Protein AF-A0A849U6D2-F1 (afdb_monomer)

Solvent-accessible surface area (backbone atoms only — not comparable to full-atom values): 7738 Å² total; per-residue (Å²): 115,69,68,57,32,54,53,20,43,50,40,19,50,49,12,45,52,35,51,70,68,62,82,50,62,63,66,60,21,46,52,38,21,52,54,12,46,52,52,18,46,61,52,50,47,55,70,35,91,91,37,57,90,82,40,63,64,79,59,53,46,61,53,48,52,53,49,49,51,51,49,41,49,53,51,50,58,53,43,66,78,69,57,51,73,66,61,47,53,49,51,51,50,49,59,75,65,43,81,77,47,74,50,58,47,53,49,48,26,54,52,18,58,72,39,56,92,50,56,67,45,24,63,52,32,47,49,53,45,48,49,52,48,43,53,52,51,62,61,58,80,77,111

Mean predicted aligned error: 5.54 Å

Sequence (143 aa):
MPLIVYFSATLAGFGLIASLVKKIPLAIAYDAFSSGVLITWFYYWKLQPMFTTDSPIFFFFPVYFSLMAAFVSAFFTSQKQQLDAESFRQMQKIASRSRLQPWLVMLCVLGGLAWYQNYLLYPTMMSLLIIRFGLSNLLKESS

Foldseek 3Di:
DVVQLVVLVVQLVQLLVCLVVVPDPNVVSLVSNLRSLVSNLLVVVCPDPVDPNVRCCNVVLVVVLVVLLVCLLVVLVVCLVVDDPVNLVVLVVCLVPPPPRLSNLSVQLVVQSVPCVPVVSNSVSSSVSSNNVSSVVSNVVVD

Radius of gyration: 16.38 Å; Cα contacts (8 Å, |Δi|>4): 111; chains: 1; bounding box: 40×27×44 Å

pLDDT: mean 87.5, std 9.48, range [46.25, 96.44]

Structure (mmCIF, N/CA/C/O backbone):
data_AF-A0A849U6D2-F1
#
_entry.id   AF-A0A849U6D2-F1
#
loop_
_atom_site.group_PDB
_atom_site.id
_atom_site.type_symbol
_atom_site.label_atom_id
_atom_site.label_alt_id
_atom_site.label_comp_id
_atom_site.label_asym_id
_atom_site.label_entity_id
_atom_site.label_seq_id
_atom_site.pdbx_PDB_ins_code
_atom_site.Cartn_x
_atom_site.Cartn_y
_atom_site.Cartn_z
_atom_site.occupancy
_atom_site.B_iso_or_equiv
_atom_site.auth_seq_id
_atom_site.auth_comp_id
_atom_site.auth_asym_id
_atom_site.auth_atom_id
_atom_site.pdbx_PDB_model_num
ATOM 1 N N . MET A 1 1 ? 8.063 10.623 -17.845 1.00 64.94 1 MET A N 1
ATOM 2 C CA . MET A 1 1 ? 7.690 9.519 -16.930 1.00 64.94 1 MET A CA 1
ATOM 3 C C . MET A 1 1 ? 8.200 9.660 -15.488 1.00 64.94 1 MET A C 1
ATOM 5 O O . MET A 1 1 ? 7.387 9.400 -14.609 1.00 64.94 1 MET A O 1
ATOM 9 N N . PRO A 1 2 ? 9.438 10.108 -15.177 1.00 81.25 2 PRO A N 1
ATOM 10 C CA . PRO A 1 2 ? 9.910 10.141 -13.781 1.00 81.25 2 PRO A CA 1
ATOM 11 C C . PRO A 1 2 ? 9.139 11.127 -12.886 1.00 81.25 2 PRO A C 1
ATOM 13 O O . PRO A 1 2 ? 8.920 10.847 -11.714 1.00 81.25 2 PRO A O 1
ATOM 16 N N . LEU A 1 3 ? 8.632 12.232 -13.446 1.00 89.88 3 LEU A N 1
ATOM 17 C CA . LEU A 1 3 ? 7.791 13.198 -12.722 1.00 89.88 3 LEU A CA 1
ATOM 18 C C . LEU A 1 3 ? 6.544 12.565 -12.088 1.00 89.88 3 LEU A C 1
ATOM 20 O O . LEU A 1 3 ? 6.190 12.921 -10.969 1.00 89.88 3 LEU A O 1
ATOM 24 N N . ILE A 1 4 ? 5.907 11.609 -12.776 1.00 92.00 4 ILE A N 1
ATOM 25 C CA . ILE A 1 4 ? 4.710 10.931 -12.259 1.00 92.00 4 ILE A CA 1
ATOM 26 C C . ILE A 1 4 ? 5.081 10.088 -11.042 1.00 92.00 4 ILE A C 1
ATOM 28 O O . ILE A 1 4 ? 4.381 10.152 -10.041 1.00 92.00 4 ILE A O 1
ATOM 32 N N . VAL A 1 5 ? 6.208 9.370 -11.106 1.00 92.56 5 VAL A N 1
ATOM 33 C CA . VAL A 1 5 ? 6.722 8.560 -9.992 1.00 92.56 5 VAL A CA 1
ATOM 34 C C . VAL A 1 5 ? 7.002 9.435 -8.774 1.00 92.56 5 VAL A C 1
ATOM 36 O O . VAL A 1 5 ? 6.587 9.087 -7.674 1.00 92.56 5 VAL A O 1
ATOM 39 N N . TYR A 1 6 ? 7.662 10.584 -8.951 1.00 92.62 6 TYR A N 1
ATOM 40 C CA . TYR A 1 6 ? 7.925 11.495 -7.835 1.00 92.62 6 TYR A CA 1
ATOM 41 C C . TYR A 1 6 ? 6.635 12.058 -7.243 1.00 92.62 6 TYR A C 1
ATOM 43 O O . TYR A 1 6 ? 6.482 12.053 -6.027 1.00 92.62 6 TYR A O 1
ATOM 51 N N . PHE A 1 7 ? 5.692 12.490 -8.081 1.00 94.88 7 PHE A N 1
ATOM 52 C CA . PHE A 1 7 ? 4.415 13.036 -7.622 1.00 94.88 7 PHE A CA 1
ATOM 53 C C . PHE A 1 7 ? 3.551 11.994 -6.893 1.00 94.88 7 PHE A C 1
ATOM 55 O O . PHE A 1 7 ? 2.955 12.271 -5.855 1.00 94.88 7 PHE A O 1
ATOM 62 N N . SER A 1 8 ? 3.487 10.765 -7.403 1.00 93.94 8 SER A N 1
ATOM 63 C CA . SER A 1 8 ? 2.731 9.697 -6.752 1.00 93.94 8 SER A CA 1
ATOM 64 C C . SER A 1 8 ? 3.414 9.208 -5.472 1.00 93.94 8 SER A C 1
ATOM 66 O O . SER A 1 8 ? 2.733 8.882 -4.498 1.00 93.94 8 SER A O 1
ATOM 68 N N . ALA A 1 9 ? 4.750 9.207 -5.435 1.00 93.44 9 ALA A N 1
ATOM 69 C CA . ALA A 1 9 ? 5.513 8.854 -4.245 1.00 93.44 9 ALA A CA 1
ATOM 70 C C . ALA A 1 9 ? 5.386 9.923 -3.151 1.00 93.44 9 ALA A C 1
ATOM 72 O O . ALA A 1 9 ? 5.275 9.573 -1.977 1.00 93.44 9 ALA A O 1
ATOM 73 N N . THR A 1 10 ? 5.346 11.214 -3.504 1.00 94.06 10 THR A N 1
ATOM 74 C CA . THR A 1 10 ? 5.086 12.284 -2.528 1.00 94.06 10 THR A CA 1
ATOM 75 C C . THR A 1 10 ? 3.667 12.203 -1.982 1.00 94.06 10 THR A C 1
ATOM 77 O O . THR A 1 10 ? 3.488 12.361 -0.777 1.00 94.06 10 THR A O 1
ATOM 80 N N . LEU A 1 11 ? 2.673 11.872 -2.814 1.00 94.12 11 LEU A N 1
ATOM 81 C CA . LEU A 1 11 ? 1.310 11.601 -2.350 1.00 94.12 11 LEU A CA 1
ATOM 82 C C . LEU A 1 11 ? 1.268 10.419 -1.365 1.00 94.12 11 LEU A C 1
ATOM 84 O O . LEU A 1 11 ? 0.644 10.519 -0.307 1.00 94.12 11 LEU A O 1
ATOM 88 N N . ALA A 1 12 ? 1.982 9.330 -1.667 1.00 94.50 12 ALA A N 1
ATOM 89 C CA . ALA A 1 12 ? 2.108 8.196 -0.755 1.00 94.50 12 ALA A CA 1
ATOM 90 C C . ALA A 1 12 ? 2.787 8.605 0.566 1.00 94.50 12 ALA A C 1
ATOM 92 O O . ALA A 1 12 ? 2.284 8.307 1.649 1.00 94.50 12 ALA A O 1
ATOM 93 N N . GLY A 1 13 ? 3.887 9.358 0.493 1.00 94.12 13 GLY A N 1
ATOM 94 C CA . GLY A 1 13 ? 4.578 9.897 1.665 1.00 94.12 13 GLY A CA 1
ATOM 95 C C . GLY A 1 13 ? 3.679 10.796 2.517 1.00 94.12 13 GLY A C 1
ATOM 96 O O . GLY A 1 13 ? 3.658 10.662 3.740 1.00 94.12 13 GLY A O 1
ATOM 97 N N . PHE A 1 14 ? 2.873 11.652 1.886 1.00 93.25 14 PHE A N 1
ATOM 98 C CA . PHE A 1 14 ? 1.891 12.483 2.575 1.00 93.25 14 PHE A CA 1
ATOM 99 C C . PHE A 1 14 ? 0.846 11.636 3.309 1.00 93.25 14 PHE A C 1
ATOM 101 O O . PHE A 1 14 ? 0.587 11.892 4.482 1.00 93.25 14 PHE A O 1
ATOM 108 N N . GLY A 1 15 ? 0.296 10.595 2.673 1.00 91.44 15 GLY A N 1
ATOM 109 C CA . GLY A 1 15 ? -0.647 9.670 3.315 1.00 91.44 15 GLY A CA 1
ATOM 110 C C . GLY A 1 15 ? -0.051 8.955 4.536 1.00 91.44 15 GLY A C 1
ATOM 111 O O . GLY A 1 15 ? -0.691 8.868 5.587 1.00 91.44 15 GLY A O 1
ATOM 112 N N . LEU A 1 16 ? 1.213 8.528 4.448 1.00 92.94 16 LEU A N 1
ATOM 113 C CA . LEU A 1 16 ? 1.938 7.923 5.568 1.00 92.94 16 LEU A CA 1
ATOM 114 C C . LEU A 1 16 ? 2.124 8.912 6.732 1.00 92.94 16 LEU A C 1
ATOM 116 O O . LEU A 1 16 ? 1.813 8.589 7.880 1.00 92.94 16 LEU A O 1
ATOM 120 N N . ILE A 1 17 ? 2.600 10.127 6.444 1.00 92.25 17 ILE A N 1
ATOM 121 C CA . ILE A 1 17 ? 2.805 11.173 7.457 1.00 92.25 17 ILE A CA 1
ATOM 122 C C . ILE A 1 17 ? 1.465 11.580 8.081 1.00 92.25 17 ILE A C 1
ATOM 124 O O . ILE A 1 17 ? 1.359 11.699 9.302 1.00 92.25 17 ILE A O 1
ATOM 128 N N . ALA A 1 18 ? 0.413 11.719 7.274 1.00 89.12 18 ALA A N 1
ATOM 129 C CA . ALA A 1 18 ? -0.941 11.986 7.747 1.00 89.12 18 ALA A CA 1
ATOM 130 C C . ALA A 1 18 ? -1.421 10.909 8.736 1.00 89.12 18 ALA A C 1
ATOM 132 O O . ALA A 1 18 ? -1.992 11.242 9.779 1.00 89.12 18 ALA A O 1
ATOM 133 N N . SER A 1 19 ? -1.121 9.632 8.464 1.00 86.12 19 SER A N 1
ATOM 134 C CA . SER A 1 19 ? -1.424 8.527 9.381 1.00 86.12 19 SER A CA 1
ATOM 135 C C . SER A 1 19 ? -0.642 8.600 10.701 1.00 86.12 19 SER A C 1
ATOM 137 O O . SER A 1 19 ? -1.140 8.096 11.710 1.00 86.12 19 SER A O 1
ATOM 139 N N . LEU A 1 20 ? 0.558 9.191 10.720 1.00 86.75 20 LEU A N 1
ATOM 140 C CA . LEU A 1 20 ? 1.359 9.378 11.938 1.00 86.75 20 LEU A CA 1
ATOM 141 C C . LEU A 1 20 ? 0.839 10.535 12.794 1.00 86.75 20 LEU A C 1
ATOM 143 O O . LEU A 1 20 ? 0.734 10.412 14.013 1.00 86.75 20 LEU A O 1
ATOM 147 N N . VAL A 1 21 ? 0.482 11.648 12.150 1.00 85.88 21 VAL A N 1
ATOM 148 C CA . VAL A 1 21 ? 0.058 12.884 12.823 1.00 85.88 21 VAL A CA 1
ATOM 149 C C . VAL A 1 21 ? -1.357 12.762 13.412 1.00 85.88 21 VAL A C 1
ATOM 151 O O . VAL A 1 21 ? -1.729 13.559 14.270 1.00 85.88 21 VAL A O 1
ATOM 154 N N . LYS A 1 22 ? -2.154 11.766 12.987 1.00 77.62 22 LYS A N 1
ATOM 155 C CA . LYS A 1 22 ? -3.525 11.468 13.467 1.00 77.62 22 LYS A CA 1
ATOM 156 C C . LYS A 1 22 ? -4.521 12.641 13.397 1.00 77.62 22 LYS A C 1
ATOM 158 O O . LYS A 1 22 ? -5.629 12.527 13.911 1.00 77.62 22 LYS A O 1
ATOM 163 N N . LYS A 1 23 ? -4.159 13.757 12.753 1.00 81.12 23 LYS A N 1
ATOM 164 C CA . LYS A 1 23 ? -5.027 14.931 12.547 1.00 81.12 23 LYS A CA 1
ATOM 165 C C . LYS A 1 23 ? -6.025 14.744 11.405 1.00 81.12 23 LYS A C 1
ATOM 167 O O . LYS A 1 23 ? -7.022 15.452 11.350 1.00 81.12 23 LYS A O 1
ATOM 172 N N . ILE A 1 24 ? -5.742 13.820 10.491 1.00 82.62 24 ILE A N 1
ATOM 173 C CA . ILE A 1 24 ? -6.566 13.538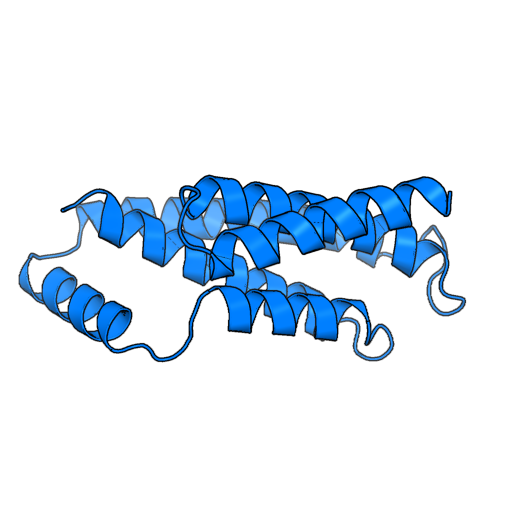 9.314 1.00 82.62 24 ILE A CA 1
ATOM 174 C C . ILE A 1 24 ? -7.310 12.217 9.554 1.00 82.62 24 ILE A C 1
ATOM 176 O O . ILE A 1 24 ? -6.719 11.288 10.116 1.00 82.62 24 ILE A O 1
ATOM 180 N N . PRO A 1 25 ? -8.587 12.098 9.139 1.00 84.62 25 PRO A N 1
ATOM 181 C CA . PRO A 1 25 ? -9.301 10.831 9.168 1.00 84.62 25 PRO A CA 1
ATOM 182 C C . PRO A 1 25 ? -8.483 9.718 8.510 1.00 84.62 25 PRO A C 1
ATOM 184 O O . PRO A 1 25 ? -8.025 9.862 7.378 1.00 84.62 25 PRO A O 1
ATOM 187 N N . LEU A 1 26 ? -8.333 8.590 9.212 1.00 83.62 26 LEU A N 1
ATOM 188 C CA . LEU A 1 26 ? -7.508 7.470 8.752 1.00 83.62 26 LEU A CA 1
ATOM 189 C C . LEU A 1 26 ? -7.906 6.975 7.351 1.00 83.62 26 LEU A C 1
ATOM 191 O O . LEU A 1 26 ? -7.029 6.592 6.590 1.00 83.62 26 LEU A O 1
ATOM 195 N N . ALA A 1 27 ? -9.193 7.047 6.997 1.00 86.25 27 ALA A N 1
ATOM 196 C CA . ALA A 1 27 ? -9.692 6.726 5.659 1.00 86.25 27 ALA A CA 1
ATOM 197 C C . ALA A 1 27 ? -9.075 7.593 4.558 1.00 86.25 27 ALA A C 1
ATOM 199 O O . ALA A 1 27 ? -8.552 7.065 3.587 1.00 86.25 27 ALA A O 1
ATOM 200 N N . ILE A 1 28 ? -9.022 8.910 4.757 1.00 89.06 28 ILE A N 1
ATOM 201 C CA . ILE A 1 28 ? -8.438 9.830 3.773 1.00 89.06 28 ILE A CA 1
ATOM 202 C C . ILE A 1 28 ? -6.930 9.587 3.646 1.00 89.06 28 ILE A C 1
ATOM 204 O O . ILE A 1 28 ? -6.394 9.546 2.540 1.00 89.06 28 ILE A O 1
ATOM 208 N N . ALA A 1 29 ? -6.237 9.392 4.774 1.00 91.06 29 ALA A N 1
ATOM 209 C CA . ALA A 1 29 ? -4.808 9.077 4.771 1.00 91.06 29 ALA A CA 1
ATOM 210 C C . ALA A 1 29 ? -4.520 7.751 4.043 1.00 91.06 29 ALA A C 1
ATOM 212 O O . ALA A 1 29 ? -3.550 7.650 3.292 1.00 91.06 29 ALA A O 1
ATOM 213 N N . TYR A 1 30 ? -5.384 6.755 4.243 1.00 91.25 30 TYR A N 1
ATOM 214 C CA . TYR A 1 30 ? -5.308 5.453 3.598 1.00 91.25 30 TYR A CA 1
ATOM 215 C 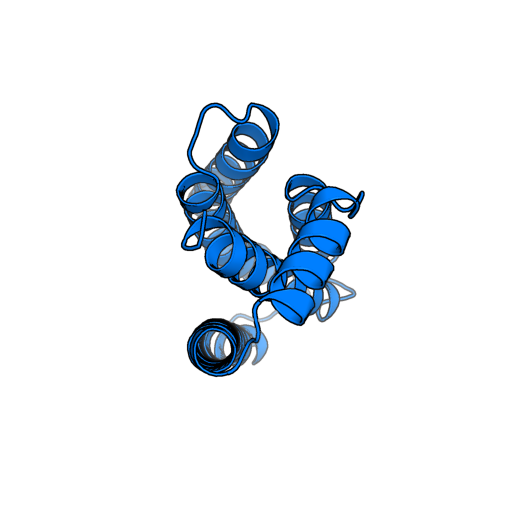C . TYR A 1 30 ? -5.539 5.529 2.087 1.00 91.25 30 TYR A C 1
ATOM 217 O O . TYR A 1 30 ? -4.756 4.956 1.330 1.00 91.25 30 TYR A O 1
ATOM 225 N N . ASP A 1 31 ? -6.571 6.245 1.645 1.00 91.62 31 ASP A N 1
ATOM 226 C CA . ASP A 1 31 ? -6.902 6.384 0.225 1.00 91.62 31 ASP A CA 1
ATOM 227 C C . ASP A 1 31 ? -5.809 7.149 -0.523 1.00 91.62 31 ASP A C 1
ATOM 229 O O . ASP A 1 31 ? -5.379 6.723 -1.599 1.00 91.62 31 ASP A O 1
ATOM 233 N N . ALA A 1 32 ? -5.293 8.229 0.075 1.00 93.25 32 ALA A N 1
ATOM 234 C CA . ALA A 1 32 ? -4.163 8.977 -0.468 1.00 93.25 32 ALA A CA 1
ATOM 235 C C . ALA A 1 32 ? -2.906 8.098 -0.571 1.00 93.25 32 ALA A C 1
ATOM 237 O O . ALA A 1 32 ? -2.269 8.051 -1.626 1.00 93.25 32 ALA A O 1
ATOM 238 N N . PHE A 1 33 ? -2.582 7.354 0.494 1.00 95.75 33 PHE A N 1
ATOM 239 C CA . PHE A 1 33 ? -1.447 6.434 0.505 1.00 95.75 33 PHE A CA 1
ATOM 240 C C . PHE A 1 33 ? -1.586 5.343 -0.565 1.00 95.75 33 PHE A C 1
ATOM 242 O O . PHE A 1 33 ? -0.677 5.148 -1.370 1.00 95.75 33 PHE A O 1
ATOM 249 N N . SER A 1 34 ? -2.729 4.654 -0.595 1.00 94.62 34 SER A N 1
ATOM 250 C CA . SER A 1 34 ? -2.984 3.516 -1.484 1.00 94.62 34 SER A CA 1
ATOM 251 C C . SER A 1 34 ? -2.995 3.939 -2.950 1.00 94.62 34 SER A C 1
ATOM 253 O O . SER A 1 34 ? -2.365 3.294 -3.786 1.00 94.62 34 SER A O 1
ATOM 255 N N . SER A 1 35 ? -3.638 5.065 -3.264 1.00 94.56 35 SER A N 1
ATOM 256 C CA . SER A 1 35 ? -3.649 5.616 -4.623 1.00 94.56 35 SER A CA 1
ATOM 257 C C . SER A 1 35 ? -2.243 6.029 -5.059 1.00 94.56 35 SER A C 1
ATOM 259 O O . SER A 1 35 ? -1.784 5.643 -6.135 1.00 94.56 35 SER A O 1
ATOM 261 N N . GLY A 1 36 ? -1.519 6.754 -4.199 1.00 95.75 36 GLY A N 1
ATOM 262 C CA . GLY A 1 36 ? -0.147 7.173 -4.471 1.00 95.75 36 GLY A CA 1
ATOM 263 C C . GLY A 1 36 ? 0.788 5.987 -4.696 1.00 95.75 36 GLY A C 1
ATOM 264 O O . GLY A 1 36 ? 1.542 5.965 -5.669 1.00 95.75 36 GLY A O 1
ATOM 265 N N . VAL A 1 37 ? 0.720 4.958 -3.849 1.00 96.44 37 VAL A N 1
ATOM 266 C CA . VAL A 1 37 ? 1.627 3.809 -3.937 1.00 96.44 37 VAL A CA 1
ATOM 267 C C . VAL A 1 37 ? 1.306 2.889 -5.116 1.00 96.44 37 VAL A C 1
ATOM 269 O O . VAL A 1 37 ? 2.238 2.357 -5.709 1.00 96.44 37 VAL A O 1
ATOM 272 N N . LEU A 1 38 ? 0.034 2.740 -5.509 1.00 96.06 38 LEU A N 1
ATOM 273 C CA . LEU A 1 38 ? -0.360 1.977 -6.703 1.00 96.06 38 LEU A CA 1
ATOM 274 C C . LEU A 1 38 ? 0.107 2.657 -7.991 1.00 96.06 38 LEU A C 1
ATOM 276 O O . LEU A 1 38 ? 0.661 2.003 -8.875 1.00 96.06 38 LEU A O 1
ATOM 280 N N . ILE A 1 39 ? -0.060 3.979 -8.087 1.00 95.62 39 ILE A N 1
ATOM 281 C CA . ILE A 1 39 ? 0.456 4.748 -9.226 1.00 95.62 39 ILE A CA 1
ATOM 282 C C . ILE A 1 39 ? 1.985 4.657 -9.250 1.00 95.62 39 ILE A C 1
ATOM 284 O O . ILE A 1 39 ? 2.572 4.381 -10.298 1.00 95.62 39 ILE A O 1
ATOM 288 N N . THR A 1 40 ? 2.629 4.819 -8.089 1.00 95.94 40 THR A N 1
ATOM 289 C CA . THR A 1 40 ? 4.087 4.701 -7.967 1.00 95.94 40 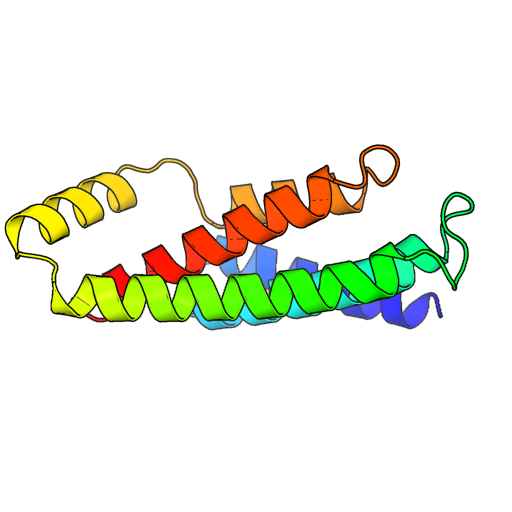THR A CA 1
ATOM 290 C C . THR A 1 40 ? 4.548 3.330 -8.428 1.00 95.94 40 THR A C 1
ATOM 292 O O . THR A 1 40 ? 5.425 3.267 -9.275 1.00 95.94 40 THR A O 1
ATOM 295 N N . TRP A 1 41 ? 3.931 2.248 -7.952 1.00 95.62 41 TRP A N 1
ATOM 296 C CA . TRP A 1 41 ? 4.208 0.878 -8.382 1.00 95.62 41 TRP A CA 1
ATOM 297 C C . TRP A 1 41 ? 4.162 0.718 -9.898 1.00 95.62 41 TRP A C 1
ATOM 299 O O . TRP A 1 41 ? 5.146 0.277 -10.495 1.00 95.62 41 TRP A O 1
ATOM 309 N N . PHE A 1 42 ? 3.060 1.134 -10.524 1.00 93.75 42 PHE A N 1
ATOM 310 C CA . PHE A 1 42 ? 2.849 0.931 -11.953 1.00 93.75 42 PHE A CA 1
ATOM 311 C C . PHE A 1 42 ? 3.946 1.584 -12.799 1.00 93.75 42 PHE A C 1
ATOM 313 O O . PHE A 1 42 ? 4.467 0.967 -13.726 1.00 93.75 42 PHE A O 1
ATOM 320 N N . TYR A 1 43 ? 4.323 2.824 -12.478 1.00 93.69 43 TYR A N 1
ATOM 321 C CA . TYR A 1 43 ? 5.347 3.540 -13.236 1.00 93.69 43 TYR A CA 1
ATOM 322 C C . TYR A 1 43 ? 6.771 3.176 -12.807 1.00 93.69 43 TYR A C 1
ATOM 324 O O . TYR A 1 43 ? 7.641 3.036 -13.660 1.00 93.69 43 TYR A O 1
ATOM 332 N N . TYR A 1 44 ? 7.023 2.997 -11.510 1.00 93.12 44 TYR A N 1
ATOM 333 C CA . TYR A 1 44 ? 8.349 2.694 -10.973 1.00 93.12 44 TYR A CA 1
ATOM 334 C C . TYR A 1 44 ? 8.856 1.332 -11.445 1.00 93.12 44 TYR A C 1
ATOM 336 O O . TYR A 1 44 ? 10.001 1.233 -11.880 1.00 93.12 44 TYR A O 1
ATOM 344 N N . TRP A 1 45 ? 8.014 0.294 -11.414 1.00 94.38 45 TRP A N 1
ATOM 345 C CA . TRP A 1 45 ? 8.424 -1.040 -11.855 1.00 94.38 45 TRP A CA 1
ATOM 346 C C . TRP A 1 45 ? 8.624 -1.117 -13.366 1.00 94.38 45 TRP A C 1
ATOM 348 O O . TRP A 1 45 ? 9.549 -1.788 -13.801 1.00 94.38 45 TRP A O 1
ATOM 358 N N . LYS A 1 46 ? 7.861 -0.364 -14.171 1.00 92.06 46 LYS A N 1
ATOM 359 C CA . LYS A 1 46 ? 8.096 -0.266 -15.626 1.00 92.06 46 LYS A CA 1
ATOM 360 C C . LYS A 1 46 ? 9.439 0.366 -15.998 1.00 92.06 46 LYS A C 1
ATOM 362 O O . LYS A 1 46 ? 9.892 0.190 -17.122 1.00 92.06 46 LYS A O 1
ATOM 367 N N . LEU A 1 47 ? 10.053 1.121 -15.086 1.00 90.12 47 LEU A N 1
ATOM 368 C CA . LEU A 1 47 ? 11.394 1.680 -15.272 1.00 90.12 47 LEU A CA 1
ATOM 369 C C . LEU A 1 47 ? 12.501 0.702 -14.853 1.00 90.12 47 LEU A C 1
ATOM 371 O O . LEU A 1 47 ? 13.667 0.963 -15.142 1.00 90.12 47 LEU A O 1
ATOM 375 N N . GLN A 1 48 ? 12.169 -0.389 -14.154 1.00 89.69 48 GLN A N 1
ATOM 376 C CA . GLN A 1 48 ? 13.162 -1.369 -13.729 1.00 89.69 48 GLN A CA 1
ATOM 377 C C . GLN A 1 48 ? 13.507 -2.313 -14.888 1.00 89.69 48 GLN A C 1
ATOM 379 O O . GLN A 1 48 ? 12.595 -2.862 -15.504 1.00 89.69 48 GLN A O 1
ATOM 384 N N . PRO A 1 49 ? 14.798 -2.606 -15.134 1.00 88.38 49 PRO A N 1
ATOM 385 C CA . PRO A 1 49 ? 15.218 -3.505 -16.214 1.00 88.38 49 PRO A CA 1
ATOM 386 C C . PRO A 1 49 ? 14.627 -4.921 -16.131 1.00 88.38 49 PRO A C 1
ATOM 388 O O . PRO A 1 49 ? 14.549 -5.618 -17.135 1.00 88.38 49 PRO A O 1
ATOM 391 N N . MET A 1 50 ? 14.223 -5.351 -14.931 1.00 89.69 50 MET A N 1
ATOM 392 C CA . MET A 1 50 ? 13.637 -6.670 -14.682 1.00 89.69 50 MET A CA 1
ATOM 393 C C . MET A 1 50 ? 12.238 -6.835 -15.295 1.00 89.69 50 MET A C 1
ATOM 395 O O . MET A 1 50 ? 11.822 -7.963 -15.551 1.00 89.69 50 MET A O 1
ATOM 399 N N . PHE A 1 51 ? 11.507 -5.740 -15.521 1.00 89.56 51 PHE A N 1
ATOM 400 C CA . PHE A 1 51 ? 10.136 -5.793 -16.013 1.00 89.56 51 PHE A CA 1
ATOM 401 C C . PHE A 1 51 ? 10.025 -5.142 -17.385 1.00 89.56 51 PHE A C 1
ATOM 403 O O . PHE A 1 51 ? 10.299 -3.960 -17.570 1.00 89.56 51 PHE A O 1
ATOM 410 N N . THR A 1 52 ? 9.551 -5.915 -18.355 1.00 88.25 52 THR A N 1
ATOM 411 C CA . THR A 1 52 ? 9.139 -5.390 -19.658 1.00 88.25 52 THR A CA 1
ATOM 412 C C . THR A 1 52 ? 7.749 -4.769 -19.557 1.00 88.25 52 THR A C 1
ATOM 414 O O . THR A 1 52 ? 6.963 -5.120 -18.674 1.00 88.25 52 THR A O 1
ATOM 417 N N . THR A 1 53 ? 7.404 -3.861 -20.471 1.00 83.69 53 THR A N 1
ATOM 418 C CA . THR A 1 53 ? 6.103 -3.168 -20.462 1.00 83.69 53 THR A CA 1
ATOM 419 C C . THR A 1 53 ? 4.909 -4.129 -20.533 1.00 83.69 53 THR A C 1
ATOM 421 O O . THR A 1 53 ? 3.863 -3.823 -19.960 1.00 83.69 53 THR A O 1
ATOM 424 N N . ASP A 1 54 ? 5.115 -5.303 -21.132 1.00 88.25 54 ASP A N 1
ATOM 425 C CA . ASP A 1 54 ? 4.126 -6.373 -21.303 1.00 88.25 54 ASP A CA 1
ATOM 426 C C . ASP A 1 54 ? 4.170 -7.427 -20.186 1.00 88.25 54 ASP A C 1
ATOM 428 O O . ASP A 1 54 ? 3.555 -8.488 -20.292 1.00 88.25 54 ASP A O 1
ATOM 432 N N . SER A 1 55 ? 4.905 -7.162 -19.098 1.00 92.19 55 SER A N 1
ATOM 433 C CA . SER A 1 55 ? 4.959 -8.090 -17.970 1.00 92.19 55 SER A CA 1
ATOM 434 C C . SER A 1 55 ? 3.548 -8.322 -17.409 1.00 92.19 55 SER A C 1
ATOM 436 O O . SER A 1 55 ? 2.846 -7.355 -17.090 1.00 92.19 55 SER A O 1
ATOM 438 N N . PRO A 1 56 ? 3.135 -9.587 -17.200 1.00 92.12 56 PRO A N 1
ATOM 439 C CA . PRO A 1 56 ? 1.756 -9.938 -16.850 1.00 92.12 56 PRO A CA 1
ATOM 440 C C . PRO A 1 56 ? 1.293 -9.298 -15.535 1.00 92.12 56 PRO A C 1
ATOM 442 O O . PRO A 1 56 ? 0.111 -9.013 -15.350 1.00 92.12 56 PRO A O 1
ATOM 445 N N . ILE A 1 57 ? 2.228 -9.000 -14.631 1.00 93.38 57 ILE A N 1
ATOM 446 C CA . ILE A 1 57 ? 1.964 -8.319 -13.360 1.00 93.38 57 ILE A CA 1
ATOM 447 C C . ILE A 1 57 ? 1.250 -6.972 -13.541 1.00 93.38 57 ILE A C 1
ATOM 449 O O . ILE A 1 57 ? 0.425 -6.617 -12.704 1.00 93.38 57 ILE A O 1
ATOM 453 N N . PHE A 1 58 ? 1.495 -6.245 -14.640 1.00 94.06 58 PHE A N 1
ATOM 454 C CA . PHE A 1 58 ? 0.843 -4.957 -14.901 1.00 94.06 58 PHE A CA 1
ATOM 455 C C . PHE A 1 58 ? -0.636 -5.097 -15.271 1.00 94.06 58 PHE A C 1
ATOM 457 O O . PHE A 1 58 ? -1.375 -4.121 -15.164 1.00 94.06 58 PHE A O 1
ATOM 464 N N . PHE A 1 59 ? -1.069 -6.298 -15.660 1.00 93.00 59 PHE A N 1
ATOM 465 C CA . PHE A 1 59 ? -2.467 -6.631 -15.918 1.00 93.00 59 PHE A CA 1
ATOM 466 C C . PHE A 1 59 ? -3.119 -7.323 -14.713 1.00 93.00 59 PHE A C 1
ATOM 468 O O . PHE A 1 59 ? -4.192 -6.918 -14.270 1.00 93.00 59 PHE A O 1
ATOM 475 N N . PHE A 1 60 ? -2.462 -8.333 -14.134 1.00 94.56 60 PHE A N 1
ATOM 476 C CA . PHE A 1 60 ? -3.061 -9.141 -13.069 1.00 94.56 60 PHE A CA 1
ATOM 477 C C . PHE A 1 60 ? -3.100 -8.444 -11.709 1.00 94.56 60 PHE A C 1
ATOM 479 O O . PHE A 1 60 ? -4.061 -8.642 -10.970 1.00 94.56 60 PHE A O 1
ATOM 486 N N . PHE A 1 61 ? -2.100 -7.632 -11.349 1.00 94.62 61 PHE A N 1
ATOM 487 C CA . PHE A 1 61 ? -2.081 -7.003 -10.022 1.00 94.62 61 PHE A CA 1
ATOM 488 C C . PHE A 1 61 ? -3.204 -5.977 -9.827 1.00 94.62 61 PHE A C 1
ATOM 490 O O . PHE A 1 61 ? -3.844 -6.031 -8.781 1.00 94.62 61 PHE A O 1
ATOM 497 N N . PRO A 1 62 ? -3.527 -5.093 -10.792 1.00 94.31 62 PRO A N 1
ATOM 498 C CA . PRO A 1 62 ? -4.683 -4.209 -10.668 1.00 94.31 62 PRO A CA 1
ATOM 499 C C . PRO A 1 62 ? -5.989 -4.981 -10.465 1.00 94.31 62 PRO A C 1
ATOM 501 O O . PRO A 1 62 ? -6.737 -4.677 -9.539 1.00 94.31 62 PRO A O 1
ATOM 504 N N . VAL A 1 63 ? -6.220 -6.031 -11.265 1.00 95.25 63 VAL A N 1
ATOM 505 C CA . VAL A 1 63 ? -7.396 -6.906 -11.127 1.00 95.25 63 VAL A CA 1
ATOM 506 C C . VAL A 1 63 ? -7.427 -7.550 -9.742 1.00 95.25 63 VAL A C 1
ATOM 508 O O . VAL A 1 63 ? -8.453 -7.518 -9.066 1.00 95.25 63 VAL A O 1
ATOM 511 N N . TYR A 1 64 ? -6.291 -8.077 -9.286 1.00 95.50 64 TYR A N 1
ATOM 512 C CA . TYR A 1 64 ? -6.142 -8.648 -7.953 1.00 95.50 64 TYR A CA 1
ATOM 513 C C . TYR A 1 64 ? -6.471 -7.640 -6.846 1.00 95.50 64 TYR A C 1
ATOM 515 O O . TYR A 1 64 ? -7.247 -7.962 -5.951 1.00 95.50 64 TYR A O 1
ATOM 523 N N . PHE A 1 65 ? -5.941 -6.415 -6.906 1.00 94.75 65 PHE A N 1
ATOM 524 C CA . PHE A 1 65 ? -6.205 -5.392 -5.893 1.00 94.75 65 PHE A CA 1
ATOM 525 C C . PHE A 1 65 ? -7.671 -4.966 -5.867 1.00 94.75 65 PHE A C 1
ATOM 527 O O . PHE A 1 65 ? -8.235 -4.823 -4.783 1.00 94.75 65 PHE A O 1
ATOM 534 N N . SER A 1 66 ? -8.308 -4.817 -7.030 1.00 94.69 66 SER A N 1
ATOM 535 C CA . SER A 1 66 ? -9.740 -4.520 -7.116 1.00 94.69 66 SER A CA 1
ATOM 536 C C . SER A 1 66 ? -10.591 -5.646 -6.531 1.00 94.69 66 SER A C 1
ATOM 538 O O . SER A 1 66 ? -11.483 -5.379 -5.727 1.00 94.69 66 SER A O 1
ATOM 540 N N . LEU A 1 67 ? -10.289 -6.903 -6.874 1.00 95.62 67 LEU A N 1
ATOM 541 C CA . LEU A 1 67 ? -10.977 -8.068 -6.314 1.00 95.62 67 LEU A CA 1
ATOM 542 C C . LEU A 1 67 ? -10.767 -8.171 -4.805 1.00 95.62 67 LEU A C 1
ATOM 544 O O . LEU A 1 67 ? -11.723 -8.414 -4.077 1.00 95.62 67 LEU A O 1
ATOM 548 N N . MET A 1 68 ? -9.545 -7.945 -4.326 1.00 94.62 68 MET A N 1
ATOM 549 C CA . MET A 1 68 ? -9.231 -8.005 -2.903 1.00 94.62 68 MET A CA 1
ATOM 550 C C . MET A 1 68 ? -9.955 -6.906 -2.125 1.00 94.62 68 MET A C 1
ATOM 552 O O . MET A 1 68 ? -10.539 -7.182 -1.081 1.00 94.62 68 MET A O 1
ATOM 556 N N . ALA A 1 69 ? -9.983 -5.675 -2.641 1.00 92.31 69 ALA A N 1
ATOM 557 C CA . ALA A 1 69 ? -10.731 -4.579 -2.032 1.00 92.31 69 ALA A CA 1
ATOM 558 C C . ALA A 1 69 ? -12.239 -4.874 -1.980 1.00 92.31 69 ALA A C 1
ATOM 560 O O . ALA A 1 69 ? -12.859 -4.714 -0.927 1.00 92.31 69 ALA A O 1
ATOM 561 N N . ALA A 1 70 ? -12.817 -5.365 -3.082 1.00 93.56 70 ALA A N 1
ATOM 562 C CA . ALA A 1 70 ? -14.227 -5.744 -3.142 1.00 93.56 70 ALA A CA 1
ATOM 563 C C . ALA A 1 70 ? -14.552 -6.901 -2.185 1.00 93.56 70 ALA A C 1
ATOM 565 O O . ALA A 1 70 ? -15.520 -6.822 -1.430 1.00 93.56 70 ALA A O 1
ATOM 566 N N . PHE A 1 71 ? -13.718 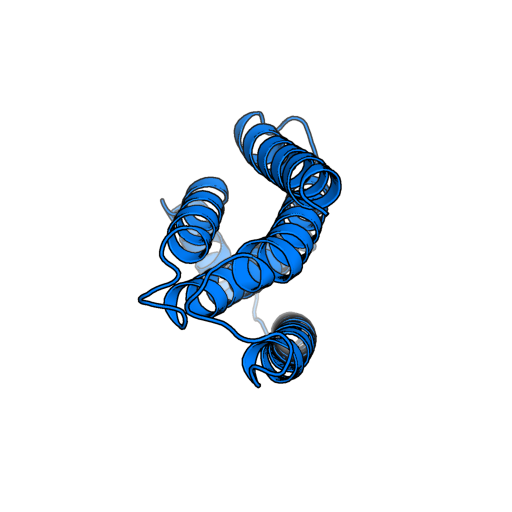-7.943 -2.168 1.00 94.44 71 PHE A N 1
ATOM 567 C CA . PHE A 1 71 ? -13.859 -9.092 -1.278 1.00 94.44 71 PHE A CA 1
ATOM 568 C C . PHE A 1 71 ? -13.795 -8.673 0.188 1.00 94.44 71 PHE A C 1
ATOM 570 O O . PHE A 1 71 ? -14.682 -9.019 0.961 1.00 94.44 71 PHE A O 1
ATOM 577 N N . VAL A 1 72 ? -12.782 -7.893 0.570 1.00 92.56 72 VAL A N 1
ATOM 578 C CA . VAL A 1 72 ? -12.620 -7.399 1.941 1.00 92.56 72 VAL A CA 1
ATOM 579 C C . VAL A 1 72 ? -13.815 -6.543 2.356 1.00 92.56 72 VAL A C 1
ATOM 581 O O . VAL A 1 72 ? -14.329 -6.720 3.460 1.00 92.56 72 VAL A O 1
ATOM 584 N N . SER A 1 73 ? -14.294 -5.661 1.475 1.00 88.81 73 SER A N 1
ATOM 585 C CA . SER A 1 73 ? -15.489 -4.859 1.747 1.00 88.81 73 SER A CA 1
ATOM 586 C C . SER A 1 73 ? -16.713 -5.748 1.967 1.00 88.81 73 SER A C 1
ATOM 588 O O . SER A 1 73 ? -17.376 -5.624 2.991 1.00 88.81 73 SER A O 1
ATOM 590 N N . ALA A 1 74 ? -16.992 -6.676 1.048 1.00 89.25 74 ALA A N 1
ATOM 591 C CA . ALA A 1 74 ? -18.147 -7.566 1.139 1.00 89.25 74 ALA A CA 1
ATOM 592 C C . ALA A 1 74 ? -18.081 -8.464 2.384 1.00 89.25 74 ALA A C 1
ATOM 594 O O . ALA A 1 74 ? -19.075 -8.616 3.095 1.00 89.25 74 ALA A O 1
ATOM 595 N N . PHE A 1 75 ? -16.899 -9.008 2.681 1.00 89.75 75 PHE A N 1
ATOM 596 C CA . PHE A 1 75 ? -16.656 -9.840 3.852 1.00 89.75 75 PHE A CA 1
ATOM 597 C C . PHE A 1 75 ? -16.971 -9.081 5.140 1.00 89.75 75 PHE A C 1
ATOM 599 O O . PHE A 1 75 ? -17.773 -9.551 5.943 1.00 89.75 75 PHE A O 1
ATOM 606 N N . PHE A 1 76 ? -16.405 -7.886 5.334 1.00 85.56 76 PHE A N 1
ATOM 607 C CA . PHE A 1 76 ? -16.649 -7.123 6.559 1.00 85.56 76 PHE A CA 1
ATOM 608 C C . PHE A 1 76 ? -18.080 -6.575 6.653 1.00 85.56 76 PHE A C 1
ATOM 610 O O . PHE A 1 76 ? -18.633 -6.550 7.752 1.00 85.56 76 PHE A O 1
ATOM 617 N N . THR A 1 77 ? -18.725 -6.219 5.536 1.00 83.81 77 THR A N 1
ATOM 618 C CA . THR A 1 77 ? -20.155 -5.864 5.525 1.00 83.81 77 THR A CA 1
ATOM 619 C C . THR A 1 77 ? -21.034 -7.043 5.947 1.00 83.81 77 THR A C 1
ATOM 621 O O . THR A 1 77 ? -21.941 -6.864 6.757 1.00 83.81 77 THR A O 1
ATOM 624 N N . SER A 1 78 ? -20.752 -8.254 5.458 1.00 82.94 78 SER A N 1
ATOM 625 C CA . SER A 1 78 ? -21.482 -9.463 5.859 1.00 82.94 78 SER A CA 1
ATOM 626 C C . SER A 1 78 ? -21.238 -9.812 7.329 1.00 82.94 78 SER A C 1
ATOM 628 O O . SER A 1 78 ? -22.177 -10.151 8.044 1.00 82.94 78 SER A O 1
ATOM 630 N N . GLN A 1 79 ? -19.993 -9.698 7.804 1.00 79.25 79 GLN A N 1
ATOM 631 C CA . GLN A 1 79 ? -19.649 -9.947 9.207 1.00 79.25 79 GLN A CA 1
ATOM 632 C C . GLN A 1 79 ? -20.368 -8.974 10.147 1.00 79.25 79 GLN A C 1
ATOM 634 O O 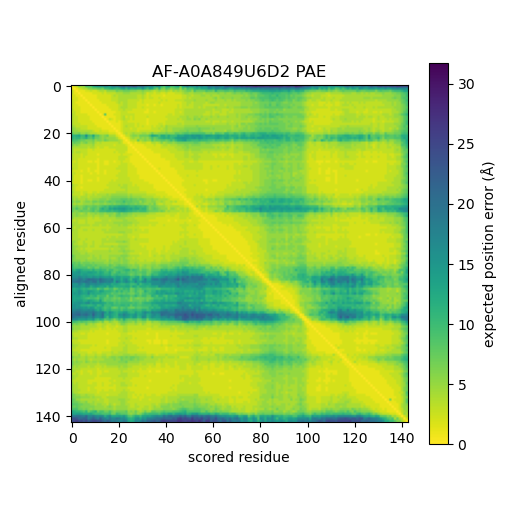. GLN A 1 79 ? -20.849 -9.392 11.194 1.00 79.25 79 GLN A O 1
ATOM 639 N N . LYS A 1 80 ? -20.530 -7.701 9.759 1.00 73.81 80 LYS A N 1
ATOM 640 C CA . LYS A 1 80 ? -21.301 -6.708 10.532 1.00 73.81 80 LYS A CA 1
ATOM 641 C C . LYS A 1 80 ? -22.728 -7.174 10.841 1.00 73.81 80 LYS A C 1
ATOM 643 O O . LYS A 1 80 ? -23.240 -6.871 11.909 1.00 73.81 80 LYS A O 1
ATOM 648 N N . GLN A 1 81 ? -23.365 -7.894 9.918 1.00 75.12 81 GLN A N 1
ATOM 649 C CA . GLN A 1 81 ? -24.740 -8.379 10.083 1.00 75.12 81 GLN A CA 1
ATOM 650 C C . GLN A 1 81 ? -24.838 -9.628 10.970 1.00 75.12 81 GLN A C 1
ATOM 652 O O . GLN A 1 81 ? -25.912 -9.917 11.488 1.00 75.12 81 GLN A O 1
ATOM 657 N N . GLN A 1 82 ? -23.741 -10.373 11.123 1.00 77.19 82 GLN A N 1
ATOM 658 C CA . GLN A 1 82 ? -23.707 -11.668 11.812 1.00 77.19 82 GLN A CA 1
ATOM 659 C C . GLN A 1 82 ? -22.974 -11.625 13.161 1.00 77.19 82 GLN A C 1
ATOM 661 O O . GLN A 1 82 ? -23.088 -12.565 13.945 1.00 77.19 82 GLN A O 1
ATOM 666 N N . LEU A 1 83 ? -22.210 -10.564 13.434 1.00 76.69 83 LEU A N 1
ATOM 667 C CA . LEU A 1 83 ? -21.437 -10.413 14.664 1.00 76.69 83 LEU A CA 1
ATOM 668 C C . LEU A 1 83 ? -22.351 -10.151 15.863 1.00 76.69 83 LEU A C 1
ATOM 670 O O . LEU A 1 83 ? -23.055 -9.143 15.921 1.00 76.69 83 LEU A O 1
ATOM 674 N N . ASP A 1 84 ? -22.275 -11.036 16.854 1.00 78.31 84 ASP A N 1
ATOM 675 C CA . ASP A 1 84 ? -22.838 -10.783 18.174 1.00 78.31 84 ASP A CA 1
ATOM 676 C C . ASP A 1 84 ? -22.013 -9.713 18.927 1.00 78.31 84 ASP A C 1
ATOM 678 O O . ASP A 1 84 ? -20.845 -9.433 18.617 1.00 78.31 84 ASP A O 1
ATOM 682 N N . ALA A 1 85 ? -22.627 -9.102 19.941 1.00 77.56 85 ALA A N 1
ATOM 683 C CA . ALA A 1 85 ? -22.006 -8.030 20.712 1.00 77.56 85 ALA A CA 1
ATOM 684 C C . ALA A 1 85 ? -20.734 -8.482 21.460 1.00 77.56 85 ALA A C 1
ATOM 686 O O . ALA A 1 85 ? -19.815 -7.679 21.661 1.00 77.56 85 ALA A O 1
ATOM 687 N N . GLU A 1 86 ? -20.646 -9.751 21.869 1.00 78.88 86 GLU A N 1
ATOM 688 C CA . GLU A 1 86 ? -19.495 -10.274 22.603 1.00 78.88 86 GLU A CA 1
ATOM 689 C C . GLU A 1 86 ? -18.272 -10.470 21.692 1.00 78.88 86 GLU A C 1
ATOM 691 O O . GLU A 1 86 ? -17.170 -10.006 22.013 1.00 78.88 86 GLU A O 1
ATOM 696 N N . SER A 1 87 ? -18.478 -11.048 20.512 1.00 81.38 87 SER A N 1
ATOM 697 C CA . SER A 1 87 ? -17.487 -11.232 19.448 1.00 81.38 87 SER A CA 1
ATOM 698 C C . SER A 1 87 ? -16.961 -9.888 18.953 1.00 81.38 87 SER A C 1
ATOM 700 O O . SER A 1 87 ? -15.749 -9.703 18.805 1.00 81.38 87 SER A O 1
ATOM 702 N N . PHE A 1 88 ? -17.850 -8.903 18.789 1.00 79.56 88 PHE A N 1
ATOM 703 C CA . PHE A 1 88 ? -17.458 -7.539 18.445 1.00 79.56 88 PHE A CA 1
ATOM 704 C C . PHE A 1 88 ? -16.546 -6.922 19.516 1.00 79.56 88 PHE A C 1
ATOM 706 O O . PHE A 1 88 ? -15.476 -6.388 19.208 1.00 79.56 88 PHE A O 1
ATOM 713 N N . ARG A 1 89 ? -16.905 -7.057 20.800 1.00 79.06 89 ARG A N 1
ATOM 714 C CA . ARG A 1 89 ? -16.098 -6.541 21.917 1.00 79.06 89 ARG A CA 1
ATOM 715 C C . ARG A 1 89 ? -14.729 -7.221 21.997 1.00 79.06 89 ARG A C 1
ATOM 717 O O . ARG A 1 89 ? -13.742 -6.573 22.359 1.00 79.06 89 ARG A O 1
ATOM 724 N N . GLN A 1 90 ? -14.635 -8.504 21.649 1.00 79.19 90 GLN A N 1
ATOM 725 C CA . GLN A 1 90 ? -13.356 -9.209 21.538 1.00 79.19 90 GLN A CA 1
ATOM 726 C C . GLN A 1 90 ? -12.516 -8.686 20.365 1.00 79.19 90 GLN A C 1
ATOM 728 O O . GLN A 1 90 ? -11.339 -8.375 20.560 1.00 79.19 90 GLN A O 1
ATOM 733 N N . MET A 1 91 ? -13.109 -8.490 19.183 1.00 78.44 91 MET A N 1
ATOM 734 C CA . MET A 1 91 ? -12.420 -7.894 18.030 1.00 78.44 91 MET A CA 1
ATOM 735 C C . MET A 1 91 ? -11.920 -6.476 18.327 1.00 78.44 91 MET A C 1
ATOM 737 O O . MET A 1 91 ? -10.772 -6.153 18.023 1.00 78.44 91 MET A O 1
ATOM 741 N N . GLN A 1 92 ? -12.723 -5.648 18.998 1.00 78.06 92 GLN A N 1
ATOM 742 C CA . GLN A 1 92 ? -12.329 -4.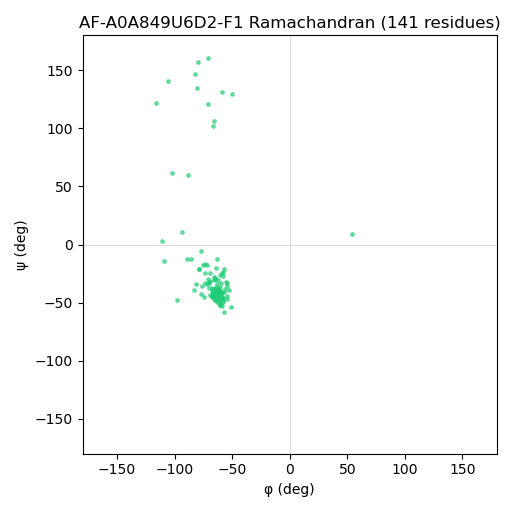301 19.415 1.00 78.06 92 GLN A CA 1
ATOM 743 C C . GLN A 1 92 ? -11.190 -4.327 20.448 1.00 78.06 92 GLN A C 1
ATOM 745 O O . GLN A 1 92 ? -10.264 -3.514 20.378 1.00 78.06 92 GLN A O 1
ATOM 750 N N . LYS A 1 93 ? -11.192 -5.288 21.384 1.00 74.94 93 LYS A N 1
ATOM 751 C CA . LYS A 1 93 ? -10.069 -5.509 22.315 1.00 74.94 93 LYS A CA 1
ATOM 752 C C . LYS A 1 93 ? -8.800 -5.933 21.581 1.00 74.94 93 LYS A C 1
ATOM 754 O O . LYS A 1 93 ? -7.728 -5.422 21.888 1.00 74.94 93 LYS A O 1
ATOM 759 N N . ILE A 1 94 ? -8.900 -6.826 20.599 1.00 74.94 94 ILE A N 1
ATOM 760 C CA . ILE A 1 94 ? -7.749 -7.257 19.797 1.00 74.94 94 ILE A CA 1
ATOM 761 C C . ILE A 1 94 ? -7.220 -6.088 18.966 1.00 74.94 94 ILE A C 1
ATOM 763 O O . ILE A 1 94 ? -6.018 -5.851 18.964 1.00 74.94 94 ILE A O 1
ATOM 767 N N . ALA A 1 95 ? -8.090 -5.311 18.323 1.00 73.56 95 ALA A N 1
ATOM 768 C CA . ALA A 1 95 ? -7.698 -4.159 17.518 1.00 73.56 95 ALA A CA 1
ATOM 769 C C . ALA A 1 95 ? -7.087 -3.025 18.356 1.00 73.56 95 ALA A C 1
ATOM 771 O O . ALA A 1 95 ? -6.078 -2.452 17.953 1.00 73.56 95 ALA A O 1
ATOM 772 N N . SER A 1 96 ? -7.640 -2.739 19.539 1.00 68.38 96 SER A N 1
ATOM 773 C CA . SER A 1 96 ? -7.098 -1.721 20.455 1.00 68.38 96 SER A CA 1
ATOM 774 C C . SER A 1 96 ? -5.777 -2.149 21.102 1.00 68.38 96 SER A C 1
ATOM 776 O O . SER A 1 96 ? -4.923 -1.306 21.370 1.00 68.38 96 SER A O 1
ATOM 778 N N . ARG A 1 97 ? -5.569 -3.457 21.308 1.00 66.06 97 ARG A N 1
ATOM 779 C CA . ARG A 1 97 ? -4.315 -4.026 21.830 1.00 66.06 97 ARG A CA 1
ATOM 780 C C . ARG A 1 97 ? -3.301 -4.364 20.732 1.00 66.06 97 ARG A C 1
ATOM 782 O O . ARG A 1 97 ? -2.134 -4.620 21.037 1.00 66.06 97 ARG A O 1
ATOM 789 N N . SER A 1 98 ? -3.722 -4.367 19.468 1.00 60.78 98 SER A N 1
ATOM 790 C CA . SER A 1 98 ? -2.868 -4.660 18.322 1.00 60.78 98 SER A CA 1
ATOM 791 C C . SER A 1 98 ? -1.807 -3.571 18.189 1.00 60.78 98 SER A C 1
ATOM 793 O O . SER A 1 98 ? -2.075 -2.449 17.767 1.00 60.78 98 SER A O 1
ATOM 795 N N . ARG A 1 99 ? -0.564 -3.918 18.543 1.00 58.31 99 ARG A N 1
ATOM 796 C CA . ARG A 1 99 ? 0.626 -3.068 18.354 1.00 58.31 99 ARG A CA 1
ATOM 797 C C . ARG A 1 99 ? 0.943 -2.780 16.891 1.00 58.31 99 ARG A C 1
ATOM 799 O O . ARG A 1 99 ? 1.776 -1.922 16.616 1.00 58.31 99 ARG A O 1
ATOM 806 N N . LEU A 1 100 ? 0.319 -3.489 15.954 1.00 66.06 100 LEU A N 1
ATOM 807 C CA . LEU A 1 100 ? 0.434 -3.155 14.545 1.00 66.06 100 LEU A CA 1
ATOM 808 C C . LEU A 1 100 ? -0.258 -1.809 14.376 1.00 66.06 100 LEU A C 1
ATOM 810 O O . LEU A 1 100 ? -1.476 -1.754 14.416 1.00 66.06 100 LEU A O 1
ATOM 814 N N . GLN A 1 101 ? 0.492 -0.720 14.274 1.00 79.38 101 GLN A N 1
ATOM 815 C CA . GLN A 1 101 ? -0.037 0.601 13.957 1.00 79.38 101 GLN A CA 1
ATOM 816 C C . GLN A 1 101 ? -0.208 0.709 12.427 1.00 79.38 101 GLN A C 1
ATOM 818 O O . GLN A 1 101 ? 0.579 0.107 11.698 1.00 79.38 101 GLN A O 1
ATOM 823 N N . PRO A 1 102 ? -1.211 1.441 11.902 1.00 81.75 102 PRO A N 1
ATOM 824 C CA . PRO A 1 102 ? -1.462 1.522 10.456 1.00 81.75 102 PRO A CA 1
ATOM 825 C C . PRO A 1 102 ? -0.236 1.922 9.623 1.00 81.75 102 PRO A C 1
ATOM 827 O O . PRO A 1 102 ? 0.019 1.322 8.581 1.00 81.75 102 PRO A O 1
ATOM 830 N N . TRP A 1 103 ? 0.577 2.851 10.129 1.00 87.81 103 TRP A N 1
ATOM 831 C CA . TRP A 1 103 ? 1.798 3.299 9.458 1.00 87.81 103 TRP A CA 1
ATOM 832 C C . TRP A 1 103 ? 2.871 2.206 9.337 1.00 87.81 103 TRP A C 1
ATOM 834 O O . TRP A 1 103 ? 3.646 2.242 8.388 1.00 87.81 103 TRP A O 1
ATOM 844 N N . LEU A 1 104 ? 2.916 1.218 10.245 1.00 90.50 104 LEU A N 1
ATOM 845 C CA . LEU A 1 104 ? 3.872 0.106 10.142 1.00 90.50 104 LEU A CA 1
ATOM 846 C C . LEU A 1 104 ? 3.595 -0.719 8.886 1.00 90.50 104 LEU A C 1
ATOM 848 O O . LEU A 1 104 ? 4.514 -1.037 8.141 1.00 90.50 104 LEU A O 1
ATOM 852 N N . VAL A 1 105 ? 2.320 -1.014 8.617 1.00 92.00 105 VAL A N 1
ATOM 853 C CA . VAL A 1 105 ? 1.931 -1.759 7.412 1.00 92.00 105 VAL A CA 1
ATOM 854 C C . VAL A 1 105 ? 2.196 -0.925 6.158 1.00 92.00 105 VAL A C 1
ATOM 856 O O . VAL A 1 105 ? 2.725 -1.449 5.184 1.00 92.00 105 VAL A O 1
ATOM 859 N N . MET A 1 106 ? 1.915 0.381 6.195 1.00 94.31 106 MET A N 1
ATOM 860 C CA . MET A 1 106 ? 2.252 1.297 5.098 1.00 94.31 106 MET A CA 1
ATOM 861 C C . MET A 1 106 ? 3.765 1.326 4.808 1.00 94.31 106 MET A C 1
ATOM 863 O O . MET A 1 106 ? 4.168 1.284 3.648 1.00 94.31 106 MET A O 1
ATOM 867 N N . LEU A 1 107 ? 4.622 1.321 5.835 1.00 94.50 107 LEU A N 1
ATOM 868 C CA . LEU A 1 107 ? 6.071 1.194 5.645 1.00 94.50 107 LEU A CA 1
ATOM 869 C C . LEU A 1 107 ? 6.460 -0.148 5.022 1.00 94.50 107 LEU A C 1
ATOM 871 O O . LEU A 1 107 ? 7.293 -0.172 4.119 1.00 94.50 107 LEU A O 1
ATOM 875 N N . CYS A 1 108 ? 5.848 -1.254 5.454 1.00 94.75 108 CYS A N 1
ATOM 876 C CA . CYS A 1 108 ? 6.081 -2.560 4.837 1.00 94.75 108 CYS A CA 1
ATOM 877 C C . CYS A 1 108 ? 5.678 -2.575 3.356 1.00 94.75 108 CYS A C 1
ATOM 879 O O . CYS A 1 108 ? 6.379 -3.181 2.550 1.00 94.75 108 CYS A O 1
ATOM 881 N N . VAL A 1 109 ? 4.604 -1.875 2.976 1.00 96.25 109 VAL A N 1
ATOM 882 C CA . VAL A 1 109 ? 4.218 -1.701 1.567 1.00 96.25 109 VAL A CA 1
ATOM 883 C C . VAL A 1 109 ? 5.296 -0.951 0.788 1.00 96.25 109 VAL A C 1
ATOM 885 O O . VAL A 1 109 ? 5.676 -1.402 -0.291 1.00 96.25 109 VAL A O 1
ATOM 888 N N . LEU A 1 110 ? 5.825 0.155 1.323 1.00 96.31 110 LEU A N 1
ATOM 889 C CA . LEU A 1 110 ? 6.916 0.896 0.675 1.00 96.31 110 LEU A CA 1
ATOM 890 C C . LEU A 1 110 ? 8.192 0.049 0.559 1.00 96.31 110 LEU A C 1
ATOM 892 O O . LEU A 1 110 ? 8.844 0.061 -0.483 1.00 96.31 110 LEU A O 1
ATOM 896 N N . GLY A 1 111 ? 8.518 -0.734 1.591 1.00 95.00 111 GLY A N 1
ATOM 897 C CA . GLY A 1 111 ? 9.622 -1.694 1.551 1.00 95.00 111 GLY A CA 1
ATOM 898 C C . GLY A 1 111 ? 9.419 -2.771 0.481 1.00 95.00 111 GLY A C 1
AT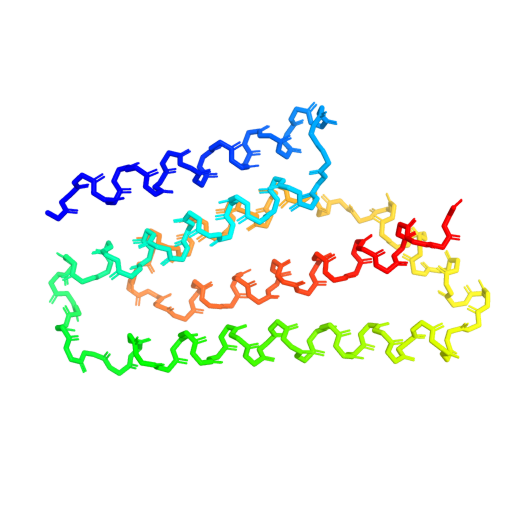OM 899 O O . GLY A 1 111 ? 10.328 -3.043 -0.299 1.00 95.00 111 GLY A O 1
ATOM 900 N N . GLY A 1 112 ? 8.209 -3.328 0.383 1.00 94.56 112 GLY A N 1
ATOM 901 C CA . GLY A 1 112 ? 7.841 -4.291 -0.657 1.00 94.56 112 GLY A CA 1
ATOM 902 C C . GLY A 1 112 ? 7.883 -3.703 -2.067 1.00 94.56 112 GLY A C 1
ATOM 903 O O . GLY A 1 112 ? 8.303 -4.379 -3.000 1.00 94.56 112 GLY A O 1
ATOM 904 N N . LEU A 1 113 ? 7.503 -2.432 -2.218 1.00 94.69 113 LEU A N 1
ATOM 905 C CA . LEU A 1 113 ? 7.584 -1.700 -3.479 1.00 94.69 113 LEU A CA 1
ATOM 906 C C . LEU A 1 113 ? 9.037 -1.505 -3.938 1.00 94.69 113 LEU A C 1
ATOM 908 O O . LEU A 1 113 ? 9.335 -1.678 -5.122 1.00 94.69 113 LEU A O 1
ATOM 912 N N . ALA A 1 114 ? 9.928 -1.145 -3.010 1.00 94.00 114 ALA A N 1
ATOM 913 C CA . ALA A 1 114 ? 11.349 -0.952 -3.285 1.00 94.00 114 ALA A CA 1
ATOM 914 C C . ALA A 1 114 ? 12.064 -2.279 -3.597 1.00 94.00 114 ALA A C 1
ATOM 916 O O . ALA A 1 114 ? 12.990 -2.310 -4.407 1.00 94.00 114 ALA A O 1
ATOM 917 N N . TRP A 1 115 ? 11.619 -3.387 -3.000 1.00 94.44 115 TRP A N 1
ATOM 918 C CA . TRP A 1 115 ? 12.229 -4.705 -3.171 1.00 94.44 115 TRP A CA 1
ATOM 919 C C . TRP A 1 115 ? 11.653 -5.487 -4.360 1.00 94.44 115 TRP A C 1
ATOM 921 O O . TRP A 1 115 ? 11.151 -6.602 -4.221 1.00 94.44 115 TRP A O 1
ATOM 931 N N . TYR A 1 116 ? 11.775 -4.923 -5.560 1.00 89.62 116 TYR A N 1
ATOM 932 C CA . TYR A 1 116 ? 11.185 -5.479 -6.783 1.00 89.62 116 TYR A CA 1
ATOM 933 C C . TYR A 1 116 ? 11.654 -6.903 -7.148 1.00 89.62 116 TYR A C 1
ATOM 935 O O . TYR A 1 116 ? 10.914 -7.633 -7.801 1.00 89.62 116 TYR A O 1
ATOM 943 N N . GLN A 1 117 ? 12.841 -7.332 -6.701 1.00 89.00 117 GLN A N 1
ATOM 944 C CA . GLN A 1 117 ? 13.325 -8.712 -6.887 1.00 89.00 117 GLN A CA 1
ATOM 945 C C . GLN A 1 117 ? 12.391 -9.746 -6.237 1.00 89.00 117 GLN A C 1
ATOM 947 O O . GLN A 1 117 ? 12.195 -10.833 -6.772 1.00 89.00 117 GLN A O 1
ATOM 952 N N . ASN A 1 118 ? 11.766 -9.381 -5.115 1.00 92.00 118 ASN A N 1
ATOM 953 C CA . ASN A 1 118 ? 10.738 -10.164 -4.441 1.00 92.00 118 ASN A CA 1
ATOM 954 C C . ASN A 1 118 ? 9.362 -9.568 -4.749 1.00 92.00 118 ASN A C 1
ATOM 956 O O . ASN A 1 118 ? 8.643 -9.123 -3.856 1.00 92.00 118 ASN A O 1
ATOM 960 N N . TYR A 1 119 ? 8.989 -9.551 -6.029 1.00 91.25 119 TYR A N 1
ATOM 961 C CA . TYR A 1 119 ? 7.802 -8.848 -6.524 1.00 91.25 119 TYR A CA 1
ATOM 962 C C . TYR A 1 119 ? 6.474 -9.275 -5.861 1.00 91.25 119 TYR A C 1
ATOM 964 O O . TYR A 1 119 ? 5.516 -8.510 -5.872 1.00 91.25 119 TYR A O 1
ATOM 972 N N . LEU A 1 120 ? 6.386 -10.462 -5.249 1.00 94.44 120 LEU A N 1
ATOM 973 C CA . LEU A 1 120 ? 5.203 -10.901 -4.489 1.00 94.44 120 LEU A CA 1
ATOM 974 C C . LEU A 1 120 ? 5.069 -10.225 -3.116 1.00 94.44 120 LEU A C 1
ATOM 976 O O . LEU A 1 120 ? 3.979 -10.208 -2.539 1.00 94.44 120 LEU A O 1
ATOM 980 N N . LEU A 1 121 ? 6.141 -9.630 -2.592 1.00 94.81 121 LEU A N 1
ATOM 981 C CA . LEU A 1 121 ? 6.122 -8.942 -1.305 1.00 94.81 121 LEU A CA 1
ATOM 982 C C . LEU A 1 121 ? 5.191 -7.725 -1.348 1.00 94.81 121 LEU A C 1
ATOM 984 O O . LEU A 1 121 ? 4.382 -7.534 -0.442 1.00 94.81 121 LEU A O 1
ATOM 988 N N . TYR A 1 122 ? 5.248 -6.944 -2.428 1.00 95.19 122 TYR A N 1
ATOM 989 C CA . TYR A 1 122 ? 4.393 -5.774 -2.620 1.00 95.19 122 TYR A CA 1
ATOM 990 C C . TYR A 1 122 ? 2.881 -6.092 -2.566 1.00 95.19 122 TYR A C 1
ATOM 992 O O . TYR A 1 122 ? 2.204 -5.539 -1.694 1.00 95.19 122 TYR A O 1
ATOM 1000 N N . PRO A 1 123 ? 2.319 -6.987 -3.408 1.00 95.31 123 PRO A N 1
ATOM 1001 C CA . PRO A 1 123 ? 0.892 -7.296 -3.373 1.00 95.31 123 PRO A CA 1
ATOM 1002 C C . PRO A 1 123 ? 0.457 -7.972 -2.068 1.00 95.31 123 PRO A C 1
ATOM 1004 O O . PRO A 1 123 ? -0.668 -7.757 -1.614 1.00 95.31 123 PRO A O 1
ATOM 1007 N N . THR A 1 124 ? 1.350 -8.726 -1.420 1.00 95.56 124 THR A N 1
ATOM 1008 C CA . THR A 1 124 ? 1.088 -9.315 -0.099 1.00 95.56 124 THR A CA 1
ATOM 1009 C C . THR A 1 124 ? 0.911 -8.226 0.962 1.00 95.56 124 THR A C 1
ATOM 1011 O O . THR A 1 124 ? -0.074 -8.229 1.701 1.00 95.56 124 THR A O 1
ATOM 1014 N N . MET A 1 125 ? 1.820 -7.247 1.006 1.00 95.81 125 MET A N 1
ATOM 1015 C CA . MET A 1 125 ? 1.733 -6.135 1.958 1.00 95.81 125 MET A CA 1
ATOM 1016 C C . MET A 1 125 ? 0.544 -5.217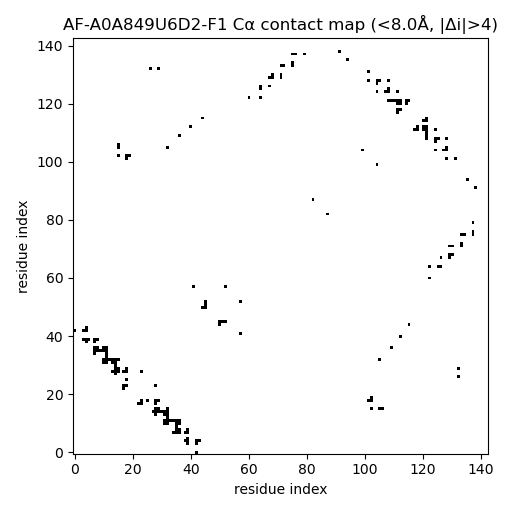 1.660 1.00 95.81 125 MET A C 1
ATOM 1018 O O . MET A 1 125 ? -0.130 -4.779 2.590 1.00 95.81 125 MET A O 1
ATOM 1022 N N . MET A 1 126 ? 0.233 -4.974 0.382 1.00 95.44 126 MET A N 1
ATOM 1023 C CA . MET A 1 126 ? -0.971 -4.231 -0.010 1.00 95.44 126 MET A CA 1
ATOM 1024 C C . MET A 1 126 ? -2.250 -4.939 0.438 1.00 95.44 126 MET A C 1
ATOM 1026 O O . MET A 1 126 ? -3.168 -4.298 0.934 1.00 95.44 126 MET A O 1
ATOM 1030 N N . SER A 1 127 ? -2.303 -6.264 0.348 1.00 95.38 127 SER A N 1
ATOM 1031 C CA . SER A 1 127 ? -3.458 -7.036 0.816 1.00 95.38 127 SER A CA 1
ATOM 1032 C C . SER A 1 127 ? -3.636 -6.956 2.325 1.00 95.38 127 SER A C 1
ATOM 1034 O O . SER A 1 127 ? -4.747 -6.745 2.810 1.00 95.38 127 SER A O 1
ATOM 1036 N N . LEU A 1 128 ? -2.535 -7.052 3.076 1.00 93.44 128 LEU A N 1
ATOM 1037 C CA . LEU A 1 128 ? -2.554 -6.845 4.521 1.00 93.44 128 LEU A CA 1
ATOM 1038 C C . LEU A 1 128 ? -3.058 -5.438 4.874 1.00 93.44 128 LEU A C 1
ATOM 1040 O O . LEU A 1 128 ? -3.841 -5.276 5.812 1.00 93.44 128 LEU A O 1
ATOM 1044 N N . LEU A 1 129 ? -2.631 -4.432 4.108 1.00 93.44 129 LEU A N 1
ATOM 1045 C CA . LEU A 1 129 ? -3.062 -3.048 4.254 1.00 93.44 129 LEU A CA 1
ATOM 1046 C C . LEU A 1 129 ? -4.582 -2.902 4.009 1.00 93.44 129 LEU A C 1
ATOM 1048 O O . LEU A 1 129 ? -5.268 -2.331 4.859 1.00 93.44 129 LEU A O 1
ATOM 1052 N N . ILE A 1 130 ? -5.116 -3.511 2.941 1.00 93.56 130 ILE A N 1
ATOM 1053 C CA . ILE A 1 130 ? -6.555 -3.529 2.602 1.00 93.56 130 ILE A CA 1
ATOM 1054 C C . ILE A 1 130 ? -7.383 -4.196 3.702 1.00 93.56 130 ILE A C 1
ATOM 1056 O O . ILE A 1 130 ? -8.343 -3.602 4.196 1.00 93.56 130 ILE A O 1
ATOM 1060 N N . ILE A 1 131 ? -6.998 -5.399 4.135 1.00 91.69 131 ILE A N 1
ATOM 1061 C CA . ILE A 1 131 ? -7.705 -6.141 5.193 1.00 91.69 131 ILE A CA 1
ATOM 1062 C C . ILE A 1 131 ? -7.744 -5.321 6.482 1.00 91.69 131 ILE A C 1
ATOM 1064 O O . ILE A 1 131 ? -8.789 -5.177 7.120 1.00 91.69 131 ILE A O 1
ATOM 1068 N N . ARG A 1 132 ? -6.600 -4.749 6.862 1.00 88.38 132 ARG A N 1
ATOM 1069 C CA . ARG A 1 132 ? -6.478 -3.937 8.068 1.00 88.38 132 ARG A CA 1
ATOM 1070 C C . ARG A 1 132 ? -7.381 -2.707 8.026 1.00 88.38 132 ARG A C 1
ATOM 1072 O O . ARG A 1 132 ? -7.963 -2.334 9.050 1.00 88.38 132 ARG A O 1
ATOM 1079 N N . PHE A 1 133 ? -7.462 -2.052 6.876 1.00 88.12 133 PHE A N 1
ATOM 1080 C CA . PHE A 1 133 ? -8.325 -0.895 6.702 1.00 88.12 133 PHE A CA 1
ATOM 1081 C C . PHE A 1 133 ? -9.804 -1.267 6.775 1.00 88.12 133 PHE A C 1
ATOM 1083 O O . PHE A 1 133 ? -10.542 -0.626 7.522 1.00 88.12 133 PHE A O 1
ATOM 1090 N N . GLY A 1 134 ? -10.207 -2.359 6.116 1.00 87.81 134 GLY A N 1
ATOM 1091 C CA . GLY A 1 134 ? -11.559 -2.909 6.232 1.00 87.81 134 GLY A CA 1
ATOM 1092 C C . GLY A 1 134 ? -11.953 -3.186 7.686 1.00 87.81 134 GLY A C 1
ATOM 1093 O O . GLY A 1 134 ? -12.993 -2.716 8.146 1.00 87.81 134 GLY A O 1
ATOM 1094 N N . LEU A 1 135 ? -11.067 -3.834 8.451 1.00 85.88 135 LEU A N 1
ATOM 1095 C CA . LEU A 1 135 ? -11.273 -4.083 9.880 1.00 85.88 135 LEU A CA 1
ATOM 1096 C C . LEU A 1 135 ? -11.407 -2.782 10.689 1.00 85.88 135 LEU A C 1
ATOM 1098 O O . LEU A 1 135 ? -12.252 -2.680 11.575 1.00 85.88 135 LEU A O 1
ATOM 1102 N N . SER A 1 136 ? -10.579 -1.777 10.391 1.00 84.06 136 SER A N 1
ATOM 1103 C CA . SER A 1 136 ? -10.614 -0.489 11.097 1.00 84.06 136 SER A CA 1
ATOM 1104 C C . SER A 1 136 ? -11.926 0.262 10.852 1.00 84.06 136 SER A C 1
ATOM 1106 O O . SER A 1 136 ? -12.459 0.872 11.777 1.00 84.06 136 SER A O 1
ATOM 1108 N N . ASN A 1 137 ? -12.459 0.201 9.628 1.00 82.62 137 ASN A N 1
ATOM 1109 C CA . ASN A 1 137 ? -13.738 0.822 9.284 1.00 82.62 137 ASN A CA 1
ATOM 1110 C C . ASN A 1 137 ? -14.916 0.109 9.953 1.00 82.62 137 ASN A C 1
ATOM 1112 O O . ASN A 1 137 ? -15.756 0.784 10.544 1.00 82.62 137 ASN A O 1
ATOM 1116 N N . LEU A 1 138 ? -14.927 -1.230 9.947 1.00 82.19 138 LEU A N 1
ATOM 1117 C CA . LEU A 1 138 ? -15.951 -2.026 10.634 1.00 82.19 138 LEU A CA 1
ATOM 1118 C C . LEU A 1 138 ? -16.067 -1.643 12.117 1.00 82.19 138 LEU A C 1
ATOM 1120 O O . LEU A 1 138 ? -17.166 -1.465 12.635 1.00 82.19 138 LEU A O 1
ATOM 1124 N N . LEU A 1 139 ? -14.929 -1.488 12.797 1.00 77.69 139 LEU A N 1
ATOM 1125 C CA . LEU A 1 139 ? -14.896 -1.156 14.222 1.00 77.69 139 LEU A CA 1
ATOM 1126 C C . LEU A 1 139 ? -15.265 0.305 14.521 1.00 77.69 139 LEU A C 1
ATOM 1128 O O . LEU A 1 139 ? -15.692 0.598 15.635 1.00 77.69 139 LEU A O 1
ATOM 1132 N N . LYS A 1 140 ? -15.087 1.225 13.564 1.00 74.31 140 LYS A N 1
ATOM 1133 C CA . LYS A 1 140 ? -15.380 2.656 13.747 1.00 74.31 140 LYS A CA 1
ATOM 1134 C C . LYS A 1 140 ? -16.862 2.985 13.567 1.00 74.31 140 LYS A C 1
ATOM 1136 O O . LYS A 1 140 ? -17.359 3.875 14.238 1.00 74.31 140 LYS A O 1
ATOM 1141 N N . GLU A 1 141 ? -17.558 2.290 12.673 1.00 60.53 141 GLU A N 1
ATOM 1142 C CA . GLU A 1 141 ? -18.963 2.566 12.328 1.00 60.53 141 GLU A CA 1
ATOM 1143 C C . GLU A 1 141 ? -19.977 2.066 13.381 1.00 60.53 141 GLU A C 1
ATOM 1145 O O . GLU A 1 141 ? -21.174 2.298 13.251 1.00 60.53 141 GLU A O 1
ATOM 1150 N N . SER A 1 142 ? -19.508 1.348 14.404 1.00 53.44 142 SER A N 1
ATOM 1151 C CA . SER A 1 142 ? -20.317 0.744 15.475 1.00 53.44 142 SER A CA 1
ATOM 1152 C C . SER A 1 142 ?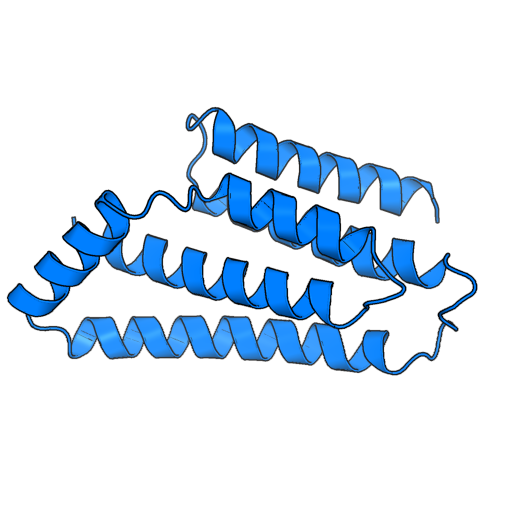 -20.103 1.409 16.849 1.00 53.44 142 SER A C 1
ATOM 1154 O O . SER A 1 142 ? -20.652 0.930 17.844 1.00 53.44 142 SER A O 1
ATOM 1156 N N . SER A 1 143 ? -19.282 2.463 16.922 1.00 46.25 143 SER A N 1
ATOM 1157 C CA . SER A 1 143 ? -19.043 3.272 18.128 1.00 46.25 143 SER A CA 1
ATOM 1158 C C . SER A 1 143 ? -19.788 4.594 18.055 1.00 46.25 143 SER A C 1
ATOM 1160 O O . SER A 1 143 ? -20.001 5.147 19.155 1.00 46.25 143 SER A O 1
#

Secondary structure (DSSP, 8-state):
-HHHHHHHHHHHHHHHHHHHH--S-HHHHHHHHHHHHHHHHHHHHHTSTT--TT-THHHHHHHHHHHHHHHHHHHHHHHHHH--HHHHHHHHHHHHH----HHHHHHHHHHHHH-GGGTTHHHHHHHHHHHHHHHHHHHHTT-